Protein AF-A0A354NZA8-F1 (afdb_monomer)

Solvent-accessible surface area (backbone atoms only — not comparable to full-atom values): 8872 Å² total; per-residue (Å²): 89,80,42,76,33,87,99,40,88,89,37,42,37,60,56,65,72,78,70,37,64,62,52,42,47,54,39,36,75,76,64,50,58,58,48,76,50,70,36,56,41,45,59,58,94,85,33,70,39,69,67,52,43,51,54,40,18,46,51,50,22,53,52,33,35,49,28,48,77,40,69,20,32,25,32,45,19,63,30,57,52,51,64,46,57,46,46,38,65,56,38,42,54,52,48,44,55,42,40,44,44,31,52,49,31,22,55,77,62,68,45,61,45,67,59,32,34,39,28,37,52,72,31,45,26,14,77,63,23,92,74,60,67,53,72,68,57,27,51,52,49,32,55,52,43,41,74,74,44,57,63,87,56,46,74,45,76,53,73,55,69,90,86,69,132

Radius of gyration: 15.82 Å; Cα contacts (8 Å, |Δi|>4): 322; chains: 1; bounding box: 40×30×42 Å

Mean predicted aligned error: 2.71 Å

Sequence (165 aa):
STNPLSGSSGELITDGLDGLRDRLAEYYELGARFTKWRAVITIGDGIPSRYCIEANAHLLARFAALSQEANLVPIVEPEVLMDGDHSIDQCFEATVSTLREVYYQLGLQGVYLEGSLLKPNMIISGKHAANRAHADEVAEKTITCFSRTVPSAVPGVVFLSGGQS

Foldseek 3Di:
DWDDDPPDPPAIADDDLVCLLVVLLVVVVVPAAADEDAHEFEDDDCPPDPVRLLRRLLVLLSNQLSNVVNNHAYAREHEYALADQAALVSLLVSLLSNLQSNVVNNVVSPHQQLSYEYEYEFSWGHPNHPDTDDPVVSVVSRVVSCVNRPDPSRPYYDYDCNPPD

pLDDT: mean 96.6, std 5.48, range [62.94, 98.94]

Structure (mmCIF, N/CA/C/O backbone):
data_AF-A0A354NZA8-F1
#
_entry.id   AF-A0A354NZA8-F1
#
loop_
_atom_site.group_PDB
_atom_site.id
_atom_site.type_symbol
_atom_site.label_atom_id
_atom_site.label_alt_id
_atom_site.label_comp_id
_atom_site.label_asym_id
_atom_site.label_entity_id
_atom_site.label_seq_id
_atom_site.pdbx_PDB_ins_code
_atom_site.Cartn_x
_atom_site.Cartn_y
_atom_site.Cartn_z
_atom_site.occupancy
_atom_site.B_iso_or_equiv
_atom_site.auth_seq_id
_atom_site.auth_comp_id
_atom_site.auth_asym_id
_atom_site.auth_atom_id
_atom_site.pdbx_PDB_model_num
ATOM 1 N N . SER A 1 1 ? -1.182 14.902 2.902 1.00 84.69 1 SER A N 1
ATOM 2 C CA . SER A 1 1 ? -0.539 15.346 1.639 1.00 84.69 1 SER A CA 1
ATOM 3 C C . SER A 1 1 ? 0.552 14.356 1.281 1.00 84.69 1 SER A C 1
ATOM 5 O O . SER A 1 1 ? 0.951 13.607 2.156 1.00 84.69 1 SER A O 1
ATOM 7 N N . THR A 1 2 ? 1.016 14.306 0.032 1.00 93.62 2 THR A N 1
ATOM 8 C CA . THR A 1 2 ? 2.173 13.475 -0.345 1.00 93.62 2 THR A CA 1
ATOM 9 C C . THR A 1 2 ? 3.395 14.377 -0.490 1.00 93.62 2 THR A C 1
ATOM 11 O O . THR A 1 2 ? 3.315 15.389 -1.182 1.00 93.62 2 THR A O 1
ATOM 14 N N . ASN A 1 3 ? 4.495 14.030 0.175 1.00 97.38 3 ASN A N 1
ATOM 15 C CA . ASN A 1 3 ? 5.700 14.851 0.284 1.00 97.38 3 ASN A CA 1
ATOM 16 C C . ASN A 1 3 ? 6.955 14.016 -0.013 1.00 97.38 3 ASN A C 1
ATOM 18 O O . ASN A 1 3 ? 6.896 12.792 0.100 1.00 97.38 3 ASN A O 1
ATOM 22 N N . PRO A 1 4 ? 8.092 14.647 -0.350 1.00 97.94 4 PRO A N 1
ATOM 23 C CA . PRO A 1 4 ? 9.372 13.952 -0.468 1.00 97.94 4 PRO A CA 1
ATOM 24 C C . PRO A 1 4 ? 9.760 13.227 0.824 1.00 97.94 4 PRO A C 1
ATOM 26 O O . PRO A 1 4 ? 9.645 13.788 1.916 1.00 97.94 4 PRO A O 1
ATOM 29 N N . LEU A 1 5 ? 10.257 11.999 0.697 1.00 97.94 5 LEU A N 1
ATOM 30 C CA . LEU A 1 5 ? 10.790 11.243 1.823 1.00 97.94 5 LEU A CA 1
ATOM 31 C C . LEU A 1 5 ? 12.203 11.739 2.174 1.00 97.94 5 LEU A C 1
ATOM 33 O O . LEU A 1 5 ? 13.101 11.790 1.333 1.00 97.94 5 LEU A O 1
ATOM 37 N N . SER A 1 6 ? 12.415 12.132 3.431 1.00 96.88 6 SER A N 1
ATOM 38 C CA . SER A 1 6 ? 13.694 12.699 3.878 1.00 96.88 6 SER A CA 1
ATOM 39 C C . SER A 1 6 ? 14.854 11.720 3.678 1.00 96.88 6 SER A C 1
ATOM 41 O O . SER A 1 6 ? 14.777 10.572 4.098 1.00 96.88 6 SER A O 1
ATOM 43 N N . GLY A 1 7 ? 15.944 12.171 3.054 1.00 95.44 7 GLY A N 1
ATOM 44 C CA . GLY A 1 7 ? 17.117 11.327 2.795 1.00 95.44 7 GLY A CA 1
ATOM 45 C C . GLY A 1 7 ? 16.917 10.266 1.705 1.00 95.44 7 GLY A C 1
ATOM 46 O O . GLY A 1 7 ? 17.778 9.407 1.542 1.00 95.44 7 GLY A O 1
ATOM 47 N N . SER A 1 8 ? 15.817 10.328 0.951 1.00 96.31 8 SER A N 1
ATOM 48 C CA . SER A 1 8 ? 15.462 9.359 -0.084 1.00 96.31 8 SER A CA 1
ATOM 49 C C . SER A 1 8 ? 14.965 10.102 -1.336 1.00 96.31 8 SER A C 1
ATOM 51 O O . SER A 1 8 ? 13.834 10.573 -1.445 1.00 96.31 8 SER A O 1
ATOM 53 N N . SER A 1 9 ? 15.890 10.308 -2.278 1.00 96.31 9 SER A N 1
ATOM 54 C CA . SER A 1 9 ? 15.638 11.113 -3.477 1.00 96.31 9 SER A CA 1
ATOM 55 C C . SER A 1 9 ? 14.654 10.419 -4.418 1.00 96.31 9 SER A C 1
ATOM 57 O O . SER A 1 9 ? 14.866 9.273 -4.798 1.00 96.31 9 SER A O 1
ATOM 59 N N . GLY A 1 10 ? 13.619 11.142 -4.851 1.00 95.25 10 GLY A N 1
ATOM 60 C CA . GLY A 1 10 ? 12.620 10.640 -5.804 1.00 95.25 10 GLY A CA 1
ATOM 61 C C . GLY A 1 10 ? 11.520 9.772 -5.185 1.00 95.25 10 GLY A C 1
ATOM 62 O O . GLY A 1 10 ? 10.593 9.375 -5.894 1.00 95.25 10 GLY A O 1
ATOM 63 N N . GLU A 1 11 ? 11.578 9.515 -3.878 1.00 98.19 11 GLU A N 1
ATOM 64 C CA . GLU A 1 11 ? 10.558 8.751 -3.166 1.00 98.19 11 GLU A CA 1
ATOM 65 C C . GLU A 1 11 ? 9.689 9.655 -2.293 1.00 98.19 11 GLU A C 1
ATOM 67 O O . GLU A 1 11 ? 10.038 10.794 -1.964 1.00 98.19 11 GLU A O 1
ATOM 72 N N . LEU A 1 12 ? 8.508 9.149 -1.956 1.00 98.31 12 LEU A N 1
ATOM 73 C CA . LEU A 1 12 ? 7.433 9.937 -1.381 1.00 98.31 12 LEU A CA 1
ATOM 74 C C . LEU A 1 12 ? 6.897 9.285 -0.11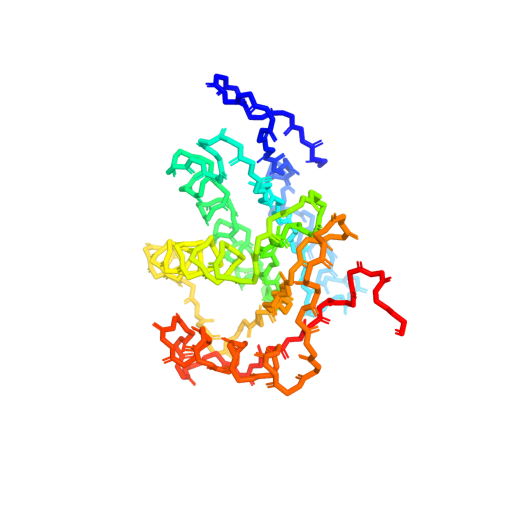0 1.00 98.31 12 LEU A C 1
ATOM 76 O O . LEU A 1 12 ? 6.969 8.073 0.078 1.00 98.31 12 LEU A O 1
ATOM 80 N N . ILE A 1 13 ? 6.306 10.107 0.748 1.00 98.31 13 ILE A N 1
ATOM 81 C CA . ILE A 1 13 ? 5.578 9.678 1.935 1.00 98.31 13 ILE A CA 1
ATOM 82 C C . ILE A 1 13 ? 4.294 10.481 2.072 1.00 98.31 13 ILE A C 1
ATOM 84 O O . ILE A 1 13 ? 4.217 11.641 1.661 1.00 98.31 13 ILE A O 1
ATOM 88 N N . THR A 1 14 ? 3.257 9.849 2.611 1.00 97.12 14 THR A N 1
ATOM 89 C CA . THR A 1 14 ? 1.962 10.505 2.796 1.00 97.12 14 THR A CA 1
ATOM 90 C C . THR A 1 14 ? 1.759 10.896 4.250 1.00 97.12 14 THR A C 1
ATOM 92 O O . THR A 1 14 ? 1.780 10.045 5.131 1.00 97.12 14 THR A O 1
ATOM 95 N N . ASP A 1 15 ? 1.510 12.183 4.474 1.00 93.62 15 ASP A N 1
ATOM 96 C CA . ASP A 1 15 ? 1.201 12.776 5.772 1.00 93.62 15 ASP A CA 1
ATOM 97 C C . ASP A 1 15 ? -0.303 12.800 6.042 1.00 93.62 15 ASP A C 1
ATOM 99 O O . ASP A 1 15 ? -1.131 12.845 5.121 1.00 93.62 15 ASP A O 1
ATOM 103 N N . GLY A 1 16 ? -0.636 12.928 7.328 1.00 95.00 16 GLY A N 1
ATOM 104 C CA . GLY A 1 16 ? -1.992 13.209 7.802 1.00 95.00 16 GLY A CA 1
ATOM 105 C C . GLY A 1 16 ? -2.427 12.383 9.012 1.00 95.00 16 GLY A C 1
ATOM 106 O O . GLY A 1 16 ? -3.619 12.356 9.298 1.00 95.00 16 GLY A O 1
ATOM 107 N N . LEU A 1 17 ? -1.515 11.668 9.686 1.00 96.44 17 LEU A N 1
ATOM 108 C CA . LEU A 1 17 ? -1.861 10.897 10.887 1.00 96.44 17 LEU A CA 1
ATOM 109 C C . LEU A 1 17 ? -2.188 11.806 12.079 1.00 96.44 17 LEU A C 1
ATOM 111 O O . LEU A 1 17 ? -3.005 11.437 12.922 1.00 96.44 17 LEU A O 1
ATOM 115 N N . ASP A 1 18 ? -1.613 13.006 12.125 1.00 97.38 18 ASP A N 1
ATOM 116 C CA . ASP A 1 18 ? -1.900 13.980 13.174 1.00 97.38 18 ASP A CA 1
ATOM 117 C C . ASP A 1 18 ? -3.377 14.391 13.136 1.00 97.38 18 ASP A C 1
ATOM 119 O O . ASP A 1 18 ? -3.933 14.724 12.082 1.00 97.38 18 ASP A O 1
ATOM 123 N N . GLY A 1 19 ? -4.038 14.293 14.292 1.00 97.56 19 GLY A N 1
ATOM 124 C CA . GLY A 1 19 ? -5.478 14.523 14.442 1.00 97.56 19 GLY A CA 1
ATOM 125 C C . GLY A 1 19 ? -6.370 13.521 13.698 1.00 97.56 19 GLY A C 1
ATOM 126 O O . GLY A 1 19 ? -7.581 13.716 13.648 1.00 97.56 19 GLY A O 1
ATOM 127 N N . LEU A 1 20 ? -5.818 12.458 13.094 1.00 98.25 20 LEU A N 1
ATOM 128 C CA . LEU A 1 20 ? -6.608 11.507 12.308 1.00 98.25 20 LEU A CA 1
ATOM 129 C C . LEU A 1 20 ? -7.673 10.814 13.158 1.00 98.25 20 LEU A C 1
ATOM 131 O O . LEU A 1 20 ? -8.794 10.665 12.691 1.00 98.25 20 LEU A O 1
ATOM 135 N N . ARG A 1 21 ? -7.343 10.429 14.394 1.00 98.38 21 ARG A N 1
ATOM 136 C CA . ARG A 1 21 ? -8.276 9.759 15.309 1.00 98.38 21 ARG A CA 1
ATOM 137 C C . ARG A 1 21 ? -9.572 10.554 15.498 1.00 98.38 21 ARG A C 1
ATOM 139 O O . ARG A 1 21 ? -10.649 10.002 15.301 1.00 98.38 21 ARG A O 1
ATOM 146 N N . ASP A 1 22 ? -9.454 11.844 15.804 1.00 98.25 22 ASP A N 1
ATOM 147 C CA . ASP A 1 22 ? -10.610 12.711 16.051 1.00 98.25 22 ASP A CA 1
ATOM 148 C C . ASP A 1 22 ? -11.433 12.913 14.773 1.00 98.25 22 ASP A C 1
ATOM 150 O O . ASP A 1 22 ? -12.656 12.788 14.794 1.00 98.25 22 ASP A O 1
ATOM 154 N N . ARG A 1 23 ? -10.760 13.117 13.630 1.00 98.50 23 ARG A N 1
ATOM 155 C CA . ARG A 1 23 ? -11.438 13.220 12.327 1.00 98.50 23 ARG A CA 1
ATOM 156 C C . ARG A 1 23 ? -12.198 11.946 11.966 1.00 98.50 23 ARG A C 1
ATOM 158 O O . ARG A 1 23 ? -13.283 12.025 11.410 1.00 98.50 23 ARG A O 1
ATOM 165 N N . LEU A 1 24 ? -11.635 10.770 12.246 1.00 98.62 24 LEU A N 1
ATOM 166 C CA . LEU A 1 24 ? -12.291 9.493 11.957 1.00 98.62 24 LEU A CA 1
ATOM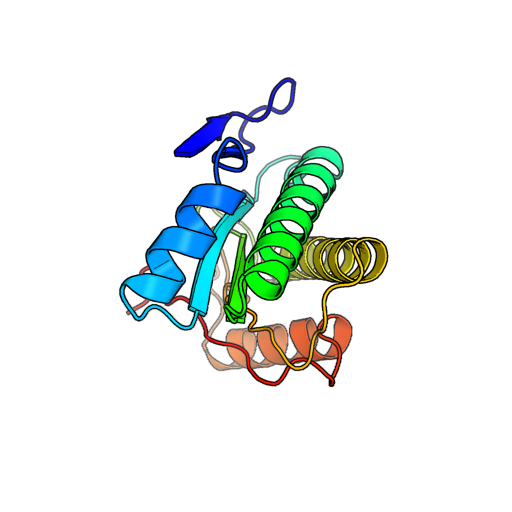 167 C C . LEU A 1 24 ? -13.565 9.313 12.789 1.00 98.62 24 LEU A C 1
ATOM 169 O O . LEU A 1 24 ? -14.580 8.893 12.237 1.00 98.62 24 LEU A O 1
ATOM 173 N N . ALA A 1 25 ? -13.532 9.676 14.074 1.00 98.31 25 ALA A N 1
ATOM 174 C CA . ALA A 1 25 ? -14.723 9.669 14.921 1.00 98.31 25 ALA A CA 1
ATOM 175 C C . ALA A 1 25 ? -15.806 10.613 14.369 1.00 98.31 25 ALA A C 1
ATOM 177 O O . ALA A 1 25 ? -16.952 10.204 14.203 1.00 98.31 25 ALA A O 1
ATOM 178 N N . GLU A 1 26 ? -15.432 11.839 13.988 1.00 98.38 26 GLU A N 1
ATOM 179 C CA . GLU A 1 26 ? -16.348 12.791 13.347 1.00 98.38 26 GLU A CA 1
ATOM 180 C C . GLU A 1 26 ? -16.937 12.233 12.039 1.00 98.38 26 GLU A C 1
ATOM 182 O O . GLU A 1 26 ? -18.149 12.273 11.829 1.00 98.38 26 GLU A O 1
ATOM 187 N N . TYR A 1 27 ? -16.109 11.653 11.165 1.00 98.44 27 TYR A N 1
ATOM 188 C CA . TYR A 1 27 ? -16.576 11.088 9.897 1.00 98.44 27 TYR A CA 1
ATOM 189 C C . TYR A 1 27 ? -17.547 9.924 10.087 1.00 98.44 27 TYR A C 1
ATOM 191 O O . TYR A 1 27 ? -18.479 9.778 9.291 1.00 98.44 27 TYR A O 1
ATOM 199 N N . TYR A 1 28 ? -17.363 9.109 11.127 1.00 98.56 28 TYR A N 1
ATOM 200 C CA . TYR A 1 28 ? -18.303 8.042 11.451 1.00 98.56 28 TYR A CA 1
ATOM 201 C C . TYR A 1 28 ? -19.689 8.598 11.822 1.00 98.56 28 TYR A C 1
ATOM 203 O O . TYR A 1 28 ? -20.697 8.112 11.291 1.00 98.56 28 TYR A O 1
ATOM 211 N N . GLU A 1 29 ? -19.738 9.646 12.654 1.00 98.31 29 GLU A N 1
ATOM 212 C CA . GLU A 1 29 ? -20.977 10.351 13.030 1.00 98.31 29 GLU A CA 1
ATOM 213 C C . GLU A 1 29 ? -21.654 11.018 11.824 1.00 98.31 29 GLU A C 1
ATOM 215 O O . GLU A 1 29 ? -22.879 11.012 11.706 1.00 98.31 29 GLU A O 1
ATOM 220 N N . LEU A 1 30 ? -20.865 11.508 10.863 1.00 98.44 30 LEU A N 1
ATOM 221 C CA . LEU A 1 30 ? -21.364 12.035 9.587 1.00 98.44 30 LEU A CA 1
ATOM 222 C C . LEU A 1 30 ? -21.852 10.945 8.612 1.00 98.44 30 LEU A C 1
ATOM 224 O O . LEU A 1 30 ? -22.392 11.266 7.552 1.00 98.44 30 LEU A O 1
ATOM 228 N N . GLY A 1 31 ? -21.689 9.662 8.951 1.00 98.50 31 GLY A N 1
ATOM 229 C CA . GLY A 1 31 ? -22.222 8.530 8.190 1.00 98.50 31 GLY A CA 1
ATOM 230 C C . GLY A 1 31 ? -21.207 7.775 7.328 1.00 98.50 31 GLY A C 1
ATOM 231 O O . GLY A 1 31 ? -21.593 6.826 6.644 1.00 98.50 31 GLY A O 1
ATOM 232 N N . ALA A 1 32 ? -19.918 8.131 7.360 1.00 98.50 32 ALA A N 1
ATOM 233 C CA . ALA A 1 32 ? -18.888 7.353 6.673 1.00 98.50 32 ALA A CA 1
ATOM 234 C C . ALA A 1 32 ? -18.777 5.943 7.278 1.00 98.50 32 ALA A C 1
ATOM 236 O O . ALA A 1 32 ? -18.954 5.751 8.479 1.00 98.50 32 ALA A O 1
ATOM 237 N N . ARG A 1 33 ? -18.483 4.938 6.446 1.00 98.44 33 ARG A N 1
ATOM 238 C CA . ARG A 1 33 ? -18.297 3.534 6.882 1.00 98.44 33 ARG A CA 1
ATOM 239 C C . ARG A 1 33 ? -16.997 2.903 6.397 1.00 98.44 33 ARG A C 1
ATOM 241 O O . ARG A 1 33 ? -16.649 1.800 6.805 1.00 98.44 33 ARG A O 1
ATOM 248 N N . PHE A 1 34 ? -16.263 3.617 5.556 1.00 98.69 34 PHE A N 1
ATOM 249 C CA . PHE A 1 34 ? -14.938 3.232 5.113 1.00 98.69 34 PHE A CA 1
ATOM 250 C C . PHE A 1 34 ? -14.071 4.475 4.945 1.00 98.69 34 PHE A C 1
ATOM 252 O O . PHE A 1 34 ? -14.569 5.594 4.802 1.00 98.69 34 PHE A O 1
ATOM 259 N N . THR A 1 35 ? -12.768 4.264 4.955 1.00 98.69 35 THR A N 1
ATOM 260 C CA . THR A 1 35 ? -11.738 5.286 4.783 1.00 98.69 35 THR A CA 1
ATOM 261 C C . THR A 1 35 ? -10.764 4.824 3.713 1.00 98.69 35 THR A C 1
ATOM 263 O O . THR A 1 35 ? -10.754 3.661 3.318 1.00 98.69 35 THR A O 1
ATOM 266 N N . LYS A 1 36 ? -9.927 5.729 3.211 1.00 98.44 36 LYS A N 1
ATOM 267 C CA . LYS A 1 36 ? -8.907 5.386 2.219 1.00 98.44 36 LYS A CA 1
ATOM 268 C C . LYS A 1 36 ? -7.635 6.163 2.489 1.00 98.44 36 LYS A C 1
ATOM 270 O O . LYS A 1 36 ? -7.696 7.377 2.683 1.00 98.44 36 LYS A O 1
ATOM 275 N N . TRP A 1 37 ? -6.498 5.483 2.409 1.00 98.44 37 TRP A N 1
ATOM 276 C CA . TRP A 1 37 ? -5.189 6.116 2.488 1.00 98.44 37 TRP A CA 1
ATOM 277 C C . TRP A 1 37 ? -4.276 5.621 1.383 1.00 98.44 37 TRP A C 1
ATOM 279 O O . TRP A 1 37 ? -4.041 4.421 1.266 1.00 98.44 37 TRP A O 1
ATOM 289 N N . ARG A 1 38 ? -3.745 6.570 0.610 1.00 98.31 38 ARG A N 1
ATOM 290 C CA . ARG A 1 38 ? -2.850 6.326 -0.519 1.00 98.31 38 ARG A CA 1
ATOM 291 C C . ARG A 1 38 ? -1.405 6.528 -0.092 1.00 98.31 38 ARG A C 1
ATOM 293 O O . ARG A 1 38 ? -1.065 7.616 0.353 1.00 98.31 38 ARG A O 1
ATOM 300 N N . ALA A 1 39 ? -0.571 5.519 -0.279 1.00 98.25 39 ALA A N 1
ATOM 301 C CA . ALA A 1 39 ? 0.878 5.639 -0.344 1.00 98.25 39 ALA A CA 1
ATOM 302 C C . ALA A 1 39 ? 1.325 5.587 -1.809 1.00 98.25 39 ALA A C 1
ATOM 304 O O . ALA A 1 39 ? 0.641 4.995 -2.643 1.00 98.25 39 ALA A O 1
ATOM 305 N N . VAL A 1 40 ? 2.456 6.218 -2.118 1.00 97.69 40 VAL A N 1
ATOM 306 C CA . VAL A 1 40 ? 2.974 6.328 -3.486 1.00 97.69 40 VAL A CA 1
ATOM 307 C C . VAL A 1 40 ? 4.380 5.759 -3.529 1.00 97.69 40 VAL A C 1
ATOM 309 O O . VAL A 1 40 ? 5.249 6.229 -2.800 1.00 97.69 40 VAL A O 1
ATOM 312 N N . ILE A 1 41 ? 4.588 4.768 -4.388 1.00 98.31 41 ILE A N 1
ATOM 313 C CA . ILE A 1 41 ? 5.848 4.051 -4.554 1.00 98.31 41 ILE A CA 1
ATOM 314 C C . ILE A 1 41 ? 6.330 4.260 -5.993 1.00 98.31 41 ILE A C 1
ATOM 316 O O . ILE A 1 41 ? 5.638 3.907 -6.947 1.00 98.31 41 ILE A O 1
ATOM 320 N N . THR A 1 42 ? 7.511 4.851 -6.156 1.00 97.69 42 THR A N 1
ATOM 321 C CA . THR A 1 42 ? 8.104 5.156 -7.468 1.00 97.69 42 THR A CA 1
ATOM 322 C C . THR A 1 42 ? 9.100 4.067 -7.863 1.00 97.69 42 THR A C 1
ATOM 324 O O . THR A 1 42 ? 9.892 3.633 -7.027 1.00 97.69 42 THR A O 1
ATOM 327 N N . ILE A 1 43 ? 9.096 3.658 -9.135 1.00 98.00 43 ILE A N 1
ATOM 328 C CA . ILE A 1 43 ? 10.127 2.787 -9.717 1.00 98.00 43 ILE A CA 1
ATOM 329 C C . ILE A 1 43 ? 11.129 3.649 -10.486 1.00 98.00 43 ILE A C 1
ATOM 331 O O . ILE A 1 43 ? 10.742 4.519 -11.264 1.00 98.00 43 ILE A O 1
ATOM 335 N N . GLY A 1 44 ? 12.417 3.387 -10.292 1.00 95.56 44 GLY A N 1
ATOM 336 C CA . GLY A 1 44 ? 13.505 4.095 -10.955 1.00 95.56 44 GLY A CA 1
ATOM 337 C C . GLY A 1 44 ? 14.856 3.464 -10.638 1.00 95.56 44 GLY A C 1
ATOM 338 O O . GLY A 1 44 ? 14.929 2.358 -10.103 1.00 95.56 44 GLY A O 1
ATOM 339 N N . ASP A 1 45 ? 15.940 4.168 -10.958 1.00 93.94 45 ASP A N 1
ATOM 340 C CA . ASP A 1 45 ? 17.285 3.683 -10.647 1.00 93.94 45 ASP A CA 1
ATOM 341 C C . ASP A 1 45 ? 17.509 3.649 -9.125 1.00 93.94 45 ASP A C 1
ATOM 343 O O . ASP A 1 45 ? 17.502 4.681 -8.454 1.00 93.94 45 ASP A O 1
ATOM 347 N N . GLY A 1 46 ? 17.639 2.443 -8.569 1.00 94.81 46 GLY A N 1
ATOM 348 C CA . GLY A 1 46 ? 17.810 2.218 -7.131 1.00 94.81 46 GLY A CA 1
ATOM 349 C C . GLY A 1 46 ? 16.565 2.434 -6.255 1.00 94.81 46 GLY A C 1
ATOM 350 O O . GLY A 1 46 ? 16.693 2.350 -5.033 1.00 94.81 46 GLY A O 1
ATOM 351 N N . ILE A 1 47 ? 15.382 2.680 -6.837 1.00 96.94 47 ILE A N 1
ATOM 352 C CA . ILE A 1 47 ? 14.113 2.879 -6.109 1.00 96.94 47 ILE A CA 1
ATOM 353 C C . ILE A 1 47 ? 12.995 1.962 -6.665 1.00 96.94 47 ILE A C 1
ATOM 355 O O . ILE A 1 47 ? 12.975 1.691 -7.868 1.00 96.94 47 ILE A O 1
ATOM 359 N N . PRO A 1 48 ? 12.059 1.463 -5.834 1.00 98.31 48 PRO A N 1
ATOM 360 C CA . PRO A 1 48 ? 11.835 1.856 -4.447 1.00 98.31 48 PRO A CA 1
ATOM 361 C C . PRO A 1 48 ? 12.871 1.281 -3.481 1.00 98.31 48 PRO A C 1
ATOM 363 O O . PRO A 1 48 ? 13.223 0.102 -3.536 1.00 98.31 48 PRO A O 1
ATOM 366 N N . SER A 1 49 ? 13.357 2.122 -2.573 1.00 98.38 49 SER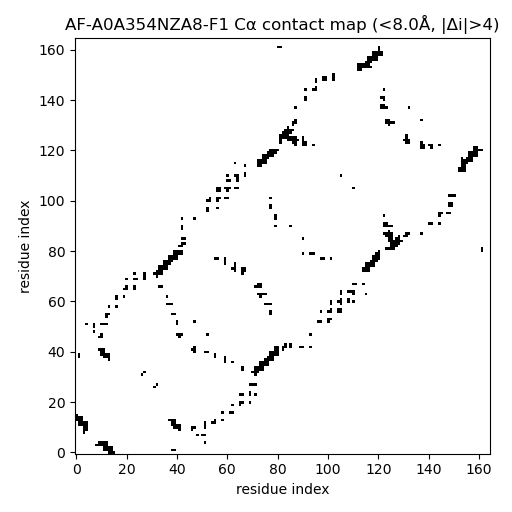 A N 1
ATOM 367 C CA . SER A 1 49 ? 14.251 1.686 -1.513 1.00 98.38 49 SER A CA 1
ATOM 368 C C . SER A 1 49 ? 13.477 0.937 -0.433 1.00 98.38 49 SER A C 1
ATOM 370 O O . SER A 1 49 ? 12.281 1.146 -0.203 1.00 98.38 49 SER A O 1
ATOM 372 N N . ARG A 1 50 ? 14.196 0.097 0.314 1.00 98.38 50 ARG A N 1
ATOM 373 C CA . ARG A 1 50 ? 13.643 -0.571 1.495 1.00 98.38 50 ARG A CA 1
ATOM 374 C C . ARG A 1 50 ? 13.091 0.431 2.516 1.00 98.38 50 ARG A C 1
ATOM 376 O O . ARG A 1 50 ? 12.030 0.193 3.078 1.00 98.38 50 ARG A O 1
ATOM 383 N N . TYR A 1 51 ? 13.779 1.557 2.710 1.00 9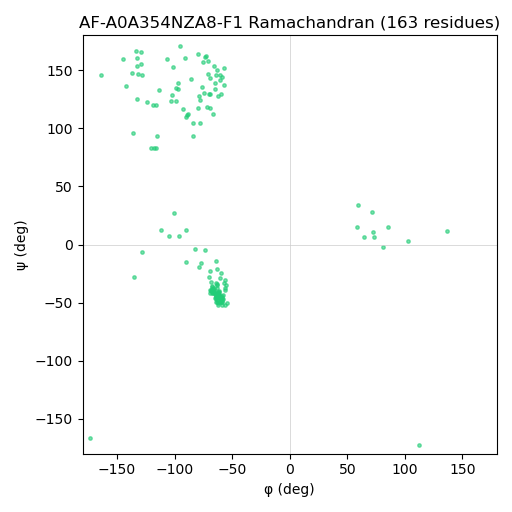8.56 51 TYR A N 1
ATOM 384 C CA . TYR A 1 51 ? 13.346 2.606 3.630 1.00 98.56 51 TYR A CA 1
ATOM 385 C C . TYR A 1 51 ? 11.986 3.199 3.232 1.00 98.56 51 TYR A C 1
ATOM 387 O O . TYR A 1 51 ? 11.102 3.321 4.077 1.00 98.56 51 TYR A O 1
ATOM 395 N N . CYS A 1 52 ? 11.785 3.508 1.949 1.00 98.62 52 CYS A N 1
ATOM 396 C CA . CYS A 1 52 ? 10.508 4.011 1.444 1.00 98.62 52 CYS A CA 1
ATOM 397 C C . CYS A 1 52 ? 9.364 3.015 1.629 1.00 98.62 52 CYS A C 1
ATOM 399 O O . CYS A 1 52 ? 8.276 3.401 2.074 1.00 98.62 52 CYS A O 1
ATOM 401 N N . ILE A 1 53 ? 9.620 1.738 1.331 1.00 98.81 53 ILE A N 1
ATOM 402 C CA . ILE A 1 53 ? 8.637 0.667 1.495 1.00 98.81 53 ILE A CA 1
ATOM 403 C C . ILE A 1 53 ? 8.236 0.531 2.971 1.00 98.81 53 ILE A C 1
ATOM 405 O O . ILE A 1 53 ? 7.047 0.602 3.278 1.00 98.81 53 ILE A O 1
ATOM 409 N N . GLU A 1 54 ? 9.205 0.404 3.882 1.00 98.81 54 GLU A N 1
ATOM 410 C CA . GLU A 1 54 ? 8.951 0.258 5.324 1.00 98.81 54 GLU A CA 1
ATOM 411 C C . GLU A 1 54 ? 8.223 1.483 5.900 1.00 98.81 54 GLU A C 1
ATOM 413 O O . GLU A 1 54 ? 7.241 1.338 6.631 1.00 98.81 54 GLU A O 1
ATOM 418 N N . ALA A 1 55 ? 8.643 2.697 5.528 1.00 98.62 55 ALA A N 1
ATOM 419 C CA . ALA A 1 55 ? 8.028 3.928 6.016 1.00 98.62 55 ALA A CA 1
ATOM 420 C C . ALA A 1 55 ? 6.558 4.053 5.579 1.00 98.62 55 ALA A C 1
ATOM 422 O O . ALA A 1 55 ? 5.682 4.311 6.408 1.00 98.62 55 ALA A O 1
ATOM 423 N N . ASN A 1 56 ? 6.260 3.829 4.295 1.00 98.81 56 ASN A N 1
ATOM 424 C CA . ASN A 1 56 ? 4.889 3.900 3.790 1.00 98.81 56 ASN A CA 1
ATOM 425 C C . ASN A 1 56 ? 4.009 2.769 4.341 1.00 98.81 56 ASN A C 1
ATOM 427 O O . ASN A 1 56 ? 2.866 3.023 4.729 1.00 98.81 56 ASN A O 1
ATOM 431 N N . ALA A 1 57 ? 4.530 1.541 4.423 1.00 98.88 57 ALA A N 1
ATOM 432 C CA . ALA A 1 57 ? 3.812 0.400 4.985 1.00 98.88 57 ALA A CA 1
ATOM 433 C C . ALA A 1 57 ? 3.444 0.621 6.459 1.00 98.88 57 ALA A C 1
ATOM 435 O O . ALA A 1 57 ? 2.303 0.376 6.857 1.00 98.88 57 ALA A O 1
ATOM 436 N N . HIS A 1 58 ? 4.372 1.161 7.256 1.00 98.81 58 HIS A N 1
ATOM 437 C CA . HIS A 1 58 ? 4.110 1.509 8.648 1.00 98.81 58 HIS A CA 1
ATOM 438 C C . HIS A 1 58 ? 2.962 2.524 8.776 1.00 98.81 58 HIS A C 1
ATOM 440 O O . HIS A 1 58 ? 2.061 2.328 9.597 1.00 98.81 58 HIS A O 1
ATOM 446 N N . LEU A 1 59 ? 2.950 3.58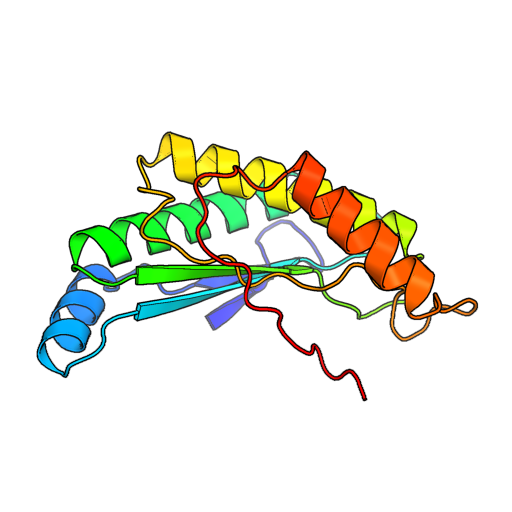8 7.960 1.00 98.69 59 LEU A N 1
ATOM 447 C CA . LEU A 1 59 ? 1.885 4.601 7.998 1.00 98.69 59 LEU A CA 1
ATOM 448 C C . LEU A 1 59 ? 0.531 4.060 7.530 1.00 98.69 59 LEU A C 1
ATOM 450 O O . LEU A 1 59 ? -0.486 4.370 8.152 1.00 98.69 59 LEU A O 1
ATOM 454 N N . LEU A 1 60 ? 0.510 3.229 6.484 1.00 98.88 60 LEU A N 1
ATOM 455 C CA . LEU A 1 60 ? -0.700 2.546 6.022 1.00 98.88 60 LEU A CA 1
ATOM 456 C C . LEU A 1 60 ? -1.314 1.685 7.130 1.00 98.88 60 LEU A C 1
ATOM 458 O O . LEU A 1 60 ? -2.524 1.736 7.352 1.00 98.88 60 LEU A O 1
ATOM 462 N N . ALA A 1 61 ? -0.483 0.945 7.862 1.00 98.88 61 ALA A N 1
ATOM 463 C CA . ALA A 1 61 ? -0.944 0.138 8.981 1.00 98.88 61 ALA A CA 1
ATOM 464 C C . ALA A 1 61 ? -1.447 0.989 10.159 1.00 98.88 61 ALA A C 1
ATOM 466 O O . ALA A 1 61 ? -2.504 0.682 10.714 1.00 98.88 61 ALA A O 1
ATOM 467 N N . ARG A 1 62 ? -0.793 2.123 10.465 1.00 98.75 62 ARG A N 1
ATOM 468 C CA . ARG A 1 62 ? -1.269 3.058 11.505 1.00 98.75 62 ARG A CA 1
ATOM 469 C C . ARG A 1 62 ? -2.628 3.643 11.146 1.00 98.75 62 ARG A C 1
ATOM 471 O O . ARG A 1 62 ? -3.517 3.705 11.993 1.00 98.75 62 ARG A O 1
ATOM 478 N N . PHE A 1 63 ? -2.793 4.056 9.893 1.00 98.81 63 PHE A N 1
ATOM 479 C CA . PHE A 1 63 ? -4.067 4.525 9.360 1.00 98.81 63 PHE A CA 1
ATOM 480 C C . PHE A 1 63 ? -5.158 3.447 9.458 1.00 98.81 63 PHE A C 1
ATOM 482 O O . PHE A 1 63 ? -6.282 3.747 9.868 1.00 98.81 63 PHE A O 1
ATOM 489 N N . ALA A 1 64 ? -4.836 2.203 9.094 1.00 98.88 64 ALA A N 1
ATOM 490 C CA . ALA A 1 64 ? -5.793 1.106 9.099 1.00 98.88 64 ALA A CA 1
ATOM 491 C C . ALA A 1 64 ? -6.268 0.775 10.519 1.00 98.88 64 ALA A C 1
ATOM 493 O O . ALA A 1 64 ? -7.474 0.702 10.753 1.00 98.88 64 ALA A O 1
ATOM 494 N N . ALA A 1 65 ? -5.341 0.681 11.476 1.00 98.81 65 ALA A N 1
ATOM 495 C CA . ALA A 1 65 ? -5.663 0.459 12.883 1.00 98.81 65 ALA A CA 1
ATOM 496 C C . ALA A 1 65 ? -6.543 1.585 13.457 1.00 98.81 65 ALA A C 1
ATOM 498 O O . ALA A 1 65 ? -7.560 1.309 14.089 1.00 98.81 65 ALA A O 1
ATOM 499 N N . LEU A 1 66 ? -6.209 2.853 13.178 1.00 98.75 66 LEU A N 1
ATOM 500 C CA . LEU A 1 66 ? -7.021 4.001 13.606 1.00 98.75 66 LEU A CA 1
ATOM 501 C C . LEU A 1 66 ? -8.422 3.996 12.976 1.00 98.75 66 LEU A C 1
ATOM 503 O O . LEU A 1 66 ? -9.393 4.352 13.636 1.00 98.75 66 LEU A O 1
ATOM 507 N N . SER A 1 67 ? -8.539 3.587 11.711 1.00 98.81 67 SER A N 1
ATOM 508 C CA . SER A 1 67 ? -9.838 3.471 11.036 1.00 98.81 67 SER A CA 1
ATOM 509 C C . SER A 1 67 ? -10.713 2.411 11.700 1.00 98.81 67 SER A C 1
ATOM 511 O O . SER A 1 67 ? -11.877 2.678 11.989 1.00 98.81 67 SER A O 1
ATOM 513 N N . GLN A 1 68 ? -10.143 1.245 12.015 1.00 98.75 68 GLN A N 1
ATOM 514 C CA . GLN A 1 68 ? -10.870 0.169 12.689 1.00 98.75 68 GLN A CA 1
ATOM 515 C C . GLN A 1 68 ? -11.268 0.538 14.120 1.00 98.75 68 GLN A C 1
ATOM 517 O O . GLN A 1 68 ? -12.391 0.245 14.521 1.00 98.75 68 GLN A O 1
ATOM 522 N N . GLU A 1 69 ? -10.408 1.246 14.859 1.00 98.44 69 GLU A N 1
ATOM 523 C CA . GLU A 1 69 ? -10.746 1.815 16.174 1.00 98.44 69 GLU A CA 1
ATOM 524 C C . GLU A 1 69 ? -11.993 2.718 16.103 1.00 98.44 69 GLU A C 1
ATOM 526 O O . GLU A 1 69 ? -12.814 2.717 17.018 1.00 98.44 69 GLU A O 1
ATOM 531 N N . ALA A 1 70 ? -12.172 3.438 14.993 1.00 98.50 70 ALA A N 1
ATOM 532 C CA . ALA A 1 70 ? -13.323 4.298 14.731 1.00 98.50 70 ALA A CA 1
ATOM 533 C C . ALA A 1 70 ? -14.502 3.590 14.025 1.00 98.50 70 ALA A C 1
ATOM 535 O O . ALA A 1 70 ? -15.410 4.263 13.544 1.00 98.50 70 ALA A O 1
ATOM 536 N N . ASN A 1 71 ? -14.513 2.252 13.942 1.00 98.44 71 ASN A N 1
ATOM 537 C CA . ASN A 1 71 ? -15.529 1.454 13.234 1.00 98.44 71 ASN A CA 1
ATOM 538 C C . ASN A 1 71 ? -15.661 1.772 11.728 1.00 98.44 71 ASN A C 1
ATOM 540 O O . ASN A 1 71 ? -16.746 1.691 11.148 1.00 98.44 71 ASN A O 1
ATOM 544 N N . LEU A 1 72 ? -14.550 2.121 11.076 1.00 98.81 72 LEU A N 1
ATOM 545 C CA . LEU A 1 72 ? -14.468 2.387 9.640 1.00 98.81 72 LEU A CA 1
ATOM 546 C C . LEU A 1 72 ? -13.601 1.324 8.959 1.00 98.81 72 LEU A C 1
ATOM 548 O O . LEU A 1 72 ? -12.495 1.038 9.409 1.00 98.81 72 LEU A O 1
ATOM 552 N N . VAL A 1 73 ? -14.072 0.774 7.837 1.00 98.88 73 VAL A N 1
ATOM 553 C CA . VAL A 1 73 ? -13.289 -0.160 7.008 1.00 98.88 73 VAL A CA 1
ATOM 554 C C . VAL A 1 73 ? -12.140 0.594 6.319 1.00 98.88 73 VAL A C 1
ATOM 556 O O . VAL A 1 73 ? -12.416 1.475 5.501 1.00 98.88 73 VAL A O 1
ATOM 559 N N . PRO A 1 74 ? -10.856 0.283 6.575 1.00 98.88 74 PRO A N 1
ATOM 560 C CA . PRO A 1 74 ? -9.757 0.909 5.856 1.00 98.88 74 PRO A CA 1
ATOM 561 C C . PRO A 1 74 ? -9.553 0.289 4.473 1.00 98.88 74 PRO A C 1
ATOM 563 O O . PRO A 1 74 ? -9.351 -0.918 4.330 1.00 98.88 74 PRO A O 1
ATOM 566 N N . ILE A 1 75 ? -9.520 1.146 3.455 1.00 98.88 75 ILE A N 1
ATOM 567 C CA . ILE A 1 75 ? -8.966 0.835 2.139 1.00 98.88 75 ILE A CA 1
ATOM 568 C C . ILE A 1 75 ? -7.481 1.209 2.151 1.00 98.88 75 ILE A C 1
ATOM 570 O O . ILE A 1 75 ? -7.119 2.391 2.179 1.00 98.88 75 ILE A O 1
ATOM 574 N N . VAL A 1 76 ? -6.630 0.188 2.132 1.00 98.81 76 VAL A N 1
ATOM 575 C CA . VAL A 1 76 ? -5.168 0.293 2.137 1.00 98.81 76 VAL A CA 1
ATOM 576 C C . VAL A 1 76 ? -4.688 0.396 0.688 1.00 98.81 76 VAL A C 1
ATOM 578 O O . VAL A 1 76 ? -4.843 -0.554 -0.078 1.00 98.81 76 VAL A O 1
ATOM 581 N N . GLU A 1 77 ? -4.137 1.546 0.287 1.00 98.69 77 GLU A N 1
ATOM 582 C CA . GLU A 1 77 ? -3.748 1.828 -1.106 1.00 98.69 77 GLU A CA 1
ATOM 583 C C . GLU A 1 77 ? -2.231 2.071 -1.236 1.00 98.69 77 GLU A C 1
ATOM 585 O O . GLU A 1 77 ? -1.795 3.221 -1.230 1.00 98.69 77 GLU A O 1
ATOM 590 N N . PRO A 1 78 ? -1.398 1.017 -1.330 1.00 98.12 78 PRO A N 1
ATOM 591 C CA . PRO A 1 78 ? 0.005 1.141 -1.713 1.00 98.12 78 PRO A CA 1
ATOM 592 C C . PRO A 1 78 ? 0.122 1.174 -3.244 1.00 98.12 78 PRO A C 1
ATOM 594 O O . PRO A 1 78 ? 0.163 0.130 -3.891 1.00 98.12 78 PRO A O 1
ATOM 597 N N . GLU A 1 79 ? 0.138 2.364 -3.840 1.00 97.81 79 GLU A N 1
ATOM 598 C CA . GLU A 1 79 ? 0.193 2.509 -5.297 1.00 97.81 79 GLU A CA 1
ATOM 599 C C . GLU A 1 79 ? 1.637 2.556 -5.797 1.00 97.81 79 GLU A C 1
ATOM 601 O O . GLU A 1 79 ? 2.344 3.543 -5.582 1.00 97.81 79 GLU A O 1
ATOM 606 N N . VAL A 1 80 ? 2.050 1.511 -6.513 1.00 97.81 80 VAL A N 1
ATOM 607 C CA . VAL A 1 80 ? 3.259 1.537 -7.338 1.00 97.81 80 VAL A CA 1
ATOM 608 C C . VAL A 1 80 ? 2.936 2.245 -8.652 1.00 97.81 80 VAL A C 1
ATOM 610 O O . VAL A 1 80 ? 2.060 1.811 -9.404 1.00 97.81 80 VAL A O 1
ATOM 613 N N . LEU A 1 81 ? 3.605 3.371 -8.900 1.00 95.31 81 LEU A N 1
ATOM 614 C CA . LEU A 1 81 ? 3.331 4.235 -10.044 1.00 95.31 81 LEU A CA 1
ATOM 615 C C . LEU A 1 81 ? 3.745 3.582 -11.362 1.00 95.31 81 LEU A C 1
ATOM 617 O O . LEU A 1 81 ? 4.795 2.953 -11.467 1.00 95.31 81 LEU A O 1
ATOM 621 N N . MET A 1 82 ? 2.945 3.829 -12.398 1.00 93.56 82 MET A N 1
ATOM 622 C CA . MET A 1 82 ? 3.248 3.410 -13.768 1.00 93.56 82 MET A CA 1
ATOM 623 C C . MET A 1 82 ? 4.203 4.360 -14.503 1.00 93.56 82 MET A C 1
ATOM 625 O O . MET A 1 82 ? 4.539 4.121 -15.661 1.00 93.56 82 MET A O 1
ATOM 629 N N . ASP A 1 83 ? 4.591 5.474 -13.886 1.00 94.12 83 ASP A N 1
ATOM 630 C CA . ASP A 1 83 ? 5.519 6.431 -14.481 1.00 94.12 83 ASP A CA 1
ATOM 631 C C . ASP A 1 83 ? 6.911 5.805 -14.667 1.00 94.12 83 ASP A C 1
ATOM 633 O O . ASP A 1 83 ? 7.413 5.078 -13.810 1.00 94.12 83 ASP A O 1
ATOM 637 N N . GLY A 1 84 ? 7.532 6.091 -15.813 1.00 93.31 84 GLY A N 1
ATOM 638 C CA . GLY A 1 84 ? 8.850 5.574 -16.187 1.00 93.31 84 GLY A CA 1
ATOM 639 C C . GLY A 1 84 ? 8.827 4.589 -17.356 1.00 93.31 84 GLY A C 1
ATOM 640 O O . GLY A 1 84 ? 7.815 4.403 -18.036 1.00 93.31 84 GLY A O 1
ATOM 641 N N . ASP A 1 85 ? 9.984 3.991 -17.610 1.00 96.12 85 ASP A N 1
ATOM 642 C CA . ASP A 1 85 ? 10.295 3.082 -18.719 1.00 96.12 85 ASP A CA 1
ATOM 643 C C . ASP A 1 85 ? 10.544 1.634 -18.259 1.00 96.12 85 ASP A C 1
ATOM 645 O O . ASP A 1 85 ? 10.997 0.793 -19.037 1.00 96.12 85 ASP A O 1
ATOM 649 N N . HIS A 1 86 ? 10.205 1.335 -17.003 1.00 96.88 86 HIS A N 1
ATOM 650 C CA . HIS A 1 86 ? 10.419 0.041 -16.372 1.00 96.88 86 HIS A CA 1
ATOM 651 C C . HIS A 1 86 ? 9.629 -1.096 -17.042 1.00 96.88 86 HIS A C 1
ATOM 653 O O . HIS A 1 86 ? 8.527 -0.916 -17.571 1.00 96.88 86 HIS A O 1
ATOM 659 N N . SER A 1 87 ? 10.182 -2.306 -16.985 1.00 97.19 87 SER A N 1
ATOM 660 C CA . SER A 1 87 ? 9.509 -3.517 -17.442 1.00 97.19 87 SER A CA 1
ATOM 661 C C . SER A 1 87 ? 8.386 -3.932 -16.490 1.00 97.19 87 SER A C 1
ATOM 663 O O . SER A 1 87 ? 8.345 -3.552 -15.317 1.00 97.19 87 SER A O 1
ATOM 665 N N . ILE A 1 88 ? 7.484 -4.781 -16.980 1.00 97.94 88 ILE A N 1
ATOM 666 C CA . ILE A 1 88 ? 6.447 -5.385 -16.143 1.00 97.94 88 ILE A CA 1
ATOM 667 C C . ILE A 1 88 ? 7.035 -6.237 -15.002 1.00 97.94 88 ILE A C 1
ATOM 669 O O . ILE A 1 88 ? 6.445 -6.311 -13.928 1.00 97.94 88 ILE A O 1
ATOM 673 N N . ASP A 1 89 ? 8.221 -6.826 -15.193 1.00 98.00 89 ASP A N 1
ATOM 674 C CA . ASP A 1 89 ? 8.928 -7.576 -14.146 1.00 98.00 89 ASP A CA 1
ATOM 675 C C . ASP A 1 89 ? 9.425 -6.660 -13.028 1.00 98.00 89 ASP A C 1
ATOM 677 O O . ASP A 1 89 ? 9.306 -6.996 -11.854 1.00 98.00 89 ASP A O 1
ATOM 681 N N . GLN A 1 90 ? 9.914 -5.465 -13.363 1.00 97.88 90 GLN A N 1
ATOM 682 C CA . GLN A 1 90 ? 10.291 -4.478 -12.349 1.00 97.88 90 GLN A CA 1
ATOM 683 C C . GLN A 1 90 ? 9.067 -4.012 -11.547 1.00 97.88 90 GLN A C 1
ATOM 685 O O . GLN A 1 90 ? 9.144 -3.910 -10.322 1.00 97.88 90 GLN A O 1
ATOM 690 N N . CYS A 1 91 ? 7.917 -3.807 -12.205 1.00 98.31 91 CYS A N 1
ATOM 691 C CA . CYS A 1 91 ? 6.653 -3.527 -11.516 1.00 98.31 91 CYS A CA 1
ATOM 692 C C . CYS A 1 91 ? 6.224 -4.690 -10.608 1.00 98.31 91 CYS A C 1
ATOM 694 O O . CYS A 1 91 ? 5.803 -4.468 -9.468 1.00 98.31 91 CYS A O 1
ATOM 696 N N . PHE A 1 92 ? 6.376 -5.931 -11.082 1.00 98.69 92 PHE A N 1
ATOM 697 C CA . PHE A 1 92 ? 6.091 -7.137 -10.308 1.00 98.69 92 PHE A CA 1
ATOM 698 C C . PHE A 1 92 ? 6.932 -7.197 -9.028 1.00 98.69 92 PHE A C 1
ATOM 700 O O . PHE A 1 92 ? 6.371 -7.338 -7.942 1.00 98.69 92 PHE A O 1
ATOM 707 N N . GLU A 1 93 ? 8.252 -7.037 -9.130 1.00 98.50 93 GLU A N 1
ATOM 708 C CA . GLU A 1 93 ? 9.158 -7.124 -7.978 1.00 98.50 93 GLU A CA 1
ATOM 709 C C . GLU A 1 93 ? 8.951 -5.985 -6.972 1.00 98.50 93 GLU A C 1
ATOM 711 O O . GLU A 1 93 ? 8.919 -6.225 -5.757 1.00 98.50 93 GLU A O 1
ATOM 716 N N . ALA A 1 94 ? 8.738 -4.758 -7.460 1.00 98.62 94 ALA A N 1
ATOM 717 C CA . ALA A 1 94 ? 8.400 -3.620 -6.610 1.00 98.62 94 ALA A CA 1
ATOM 718 C C . ALA A 1 94 ? 7.092 -3.881 -5.846 1.00 98.62 94 ALA A C 1
ATOM 720 O O . ALA A 1 94 ? 7.059 -3.780 -4.620 1.00 98.62 94 ALA A O 1
ATOM 721 N N . THR A 1 95 ? 6.040 -4.315 -6.547 1.00 98.81 95 THR A N 1
ATOM 722 C CA . THR A 1 95 ? 4.727 -4.571 -5.937 1.00 98.81 95 THR A CA 1
ATOM 723 C C . THR A 1 95 ? 4.775 -5.736 -4.945 1.00 98.81 95 THR A C 1
ATOM 725 O O . THR A 1 95 ? 4.208 -5.632 -3.858 1.00 98.81 95 THR A O 1
ATOM 728 N N . VAL A 1 96 ? 5.490 -6.826 -5.256 1.00 98.88 96 VAL A N 1
ATOM 729 C CA . VAL A 1 96 ? 5.666 -7.955 -4.324 1.00 98.88 96 VAL A CA 1
ATOM 730 C C . VAL A 1 96 ? 6.364 -7.503 -3.042 1.00 98.88 96 VAL A C 1
ATOM 732 O O . VAL A 1 96 ? 5.926 -7.861 -1.946 1.00 98.88 96 VAL A O 1
ATOM 735 N N . SER A 1 97 ? 7.436 -6.721 -3.169 1.00 98.75 97 SER A N 1
ATOM 736 C CA . SER A 1 97 ? 8.195 -6.211 -2.022 1.00 98.75 97 SER A CA 1
ATOM 737 C C . SER A 1 97 ? 7.342 -5.279 -1.161 1.00 98.75 97 SER A C 1
ATOM 739 O O . SER A 1 97 ? 7.292 -5.440 0.058 1.00 98.75 97 SER A O 1
ATOM 741 N N . THR A 1 98 ? 6.601 -4.366 -1.794 1.00 98.88 98 THR A N 1
ATOM 742 C CA . THR A 1 98 ? 5.687 -3.452 -1.106 1.00 98.88 98 THR A CA 1
ATOM 743 C C . THR A 1 98 ? 4.565 -4.192 -0.382 1.00 98.88 98 THR A C 1
ATOM 745 O O . THR A 1 98 ? 4.351 -3.946 0.802 1.00 98.88 98 THR A O 1
ATOM 748 N N . LEU A 1 99 ? 3.857 -5.114 -1.044 1.00 98.88 99 LEU A N 1
ATOM 749 C CA . LEU A 1 99 ? 2.718 -5.807 -0.433 1.00 98.88 99 LEU A CA 1
ATOM 750 C C . LEU A 1 99 ? 3.137 -6.707 0.732 1.00 98.88 99 LEU A C 1
ATOM 752 O O . LEU A 1 99 ? 2.431 -6.759 1.738 1.00 98.88 99 LEU A O 1
ATOM 756 N N . ARG A 1 100 ? 4.295 -7.373 0.639 1.00 98.88 100 ARG A N 1
ATOM 757 C CA . ARG A 1 100 ? 4.832 -8.167 1.756 1.00 98.88 100 ARG A CA 1
ATOM 758 C C . ARG A 1 100 ? 5.062 -7.314 2.997 1.00 98.88 100 ARG A C 1
ATOM 760 O O . ARG A 1 100 ? 4.628 -7.706 4.077 1.00 98.88 100 ARG A O 1
ATOM 767 N N . GLU A 1 101 ? 5.694 -6.154 2.840 1.00 98.94 101 GLU A N 1
ATOM 768 C CA . GLU A 1 101 ? 5.942 -5.258 3.970 1.00 98.94 101 GLU A CA 1
ATOM 769 C C . GLU A 1 101 ? 4.642 -4.640 4.499 1.00 98.94 101 GLU A C 1
ATOM 771 O O . GLU A 1 101 ? 4.442 -4.572 5.709 1.00 98.94 101 GLU A O 1
ATOM 776 N N . VAL A 1 102 ? 3.707 -4.264 3.618 1.00 98.94 102 VAL A N 1
ATOM 777 C CA . VAL A 1 102 ? 2.381 -3.769 4.022 1.00 98.94 102 VAL A CA 1
ATOM 778 C C . VAL A 1 102 ? 1.667 -4.790 4.904 1.00 98.94 102 VAL A C 1
ATOM 780 O O . VAL A 1 102 ? 1.251 -4.440 6.006 1.00 98.94 102 VAL A O 1
ATOM 783 N N . TYR A 1 103 ? 1.559 -6.053 4.486 1.00 98.88 103 TYR A N 1
ATOM 784 C 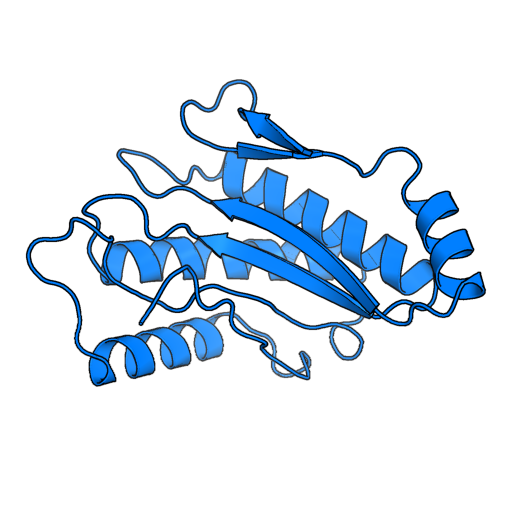CA . TYR A 1 103 ? 0.886 -7.065 5.306 1.00 98.88 103 TYR A CA 1
ATOM 785 C C . TYR A 1 103 ? 1.650 -7.421 6.581 1.00 98.88 103 TYR A C 1
ATOM 787 O O . TYR A 1 103 ? 1.017 -7.680 7.605 1.00 98.88 103 TYR A O 1
ATOM 795 N N . TYR A 1 104 ? 2.984 -7.372 6.560 1.00 98.88 104 TYR A N 1
ATOM 796 C CA . TYR A 1 104 ? 3.786 -7.507 7.773 1.00 98.88 104 TYR A CA 1
ATOM 797 C C . TYR A 1 104 ? 3.462 -6.398 8.790 1.00 98.88 104 TYR A C 1
ATOM 799 O O . TYR A 1 104 ? 3.141 -6.695 9.942 1.00 98.88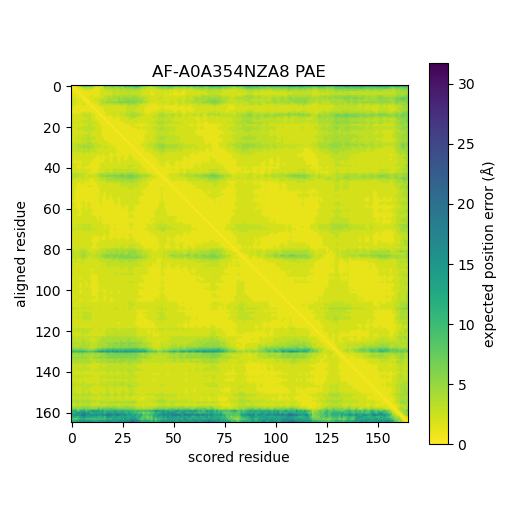 104 TYR A O 1
ATOM 807 N N . GLN A 1 105 ? 3.444 -5.133 8.361 1.00 98.94 105 GLN A N 1
ATOM 808 C CA . GLN A 1 105 ? 3.122 -3.988 9.221 1.00 98.94 105 GLN A CA 1
ATOM 809 C C . GLN A 1 105 ? 1.662 -3.992 9.692 1.00 98.94 105 GLN A C 1
ATOM 811 O O . GLN A 1 105 ? 1.397 -3.681 10.853 1.00 98.94 105 GLN A O 1
ATOM 816 N N . LEU A 1 106 ? 0.713 -4.388 8.834 1.00 98.88 106 LEU A N 1
ATOM 817 C CA . LEU A 1 106 ? -0.692 -4.566 9.220 1.00 98.88 106 LEU A CA 1
ATOM 818 C C . LEU A 1 106 ? -0.825 -5.606 10.342 1.00 98.88 106 LEU A C 1
ATOM 820 O O . LEU A 1 106 ? -1.520 -5.358 11.328 1.00 98.88 106 LEU A O 1
ATOM 824 N N . GLY A 1 107 ? -0.112 -6.731 10.228 1.00 98.75 107 GLY A N 1
ATOM 825 C CA . GLY A 1 107 ? -0.067 -7.766 11.261 1.00 98.75 107 GLY A CA 1
ATOM 826 C C . GLY A 1 107 ? 0.569 -7.280 12.566 1.00 98.75 107 GLY A C 1
ATOM 827 O O . GLY A 1 107 ? -0.013 -7.471 13.632 1.00 98.75 107 GLY A O 1
ATOM 828 N N . LEU A 1 108 ? 1.719 -6.595 12.497 1.00 98.75 108 LEU A N 1
ATOM 829 C CA . LEU A 1 108 ? 2.394 -6.030 13.676 1.00 98.75 108 LEU A CA 1
ATOM 830 C C . LEU A 1 108 ? 1.510 -5.063 14.468 1.00 98.75 108 LEU A C 1
ATOM 832 O O . LEU A 1 108 ? 1.628 -4.972 15.688 1.00 98.75 108 LEU A O 1
ATOM 836 N N . GLN A 1 109 ? 0.641 -4.331 13.776 1.00 98.75 109 GLN A N 1
ATOM 837 C CA . GLN A 1 109 ? -0.231 -3.326 14.379 1.00 98.75 109 GLN A CA 1
ATOM 838 C C . GLN A 1 109 ? -1.635 -3.858 14.698 1.00 98.75 109 GLN A C 1
ATOM 840 O O . GLN A 1 109 ? -2.496 -3.084 15.112 1.00 98.75 109 GLN A O 1
ATOM 845 N N . GLY A 1 110 ? -1.859 -5.169 14.548 1.00 98.56 110 GLY A N 1
ATOM 846 C CA . GLY A 1 110 ? -3.093 -5.838 14.959 1.00 98.56 110 GLY A CA 1
ATOM 847 C C . GLY A 1 110 ? -4.310 -5.513 14.093 1.00 98.56 110 GLY A C 1
ATOM 848 O O . GLY A 1 110 ? -5.430 -5.548 14.596 1.00 98.56 110 GLY A O 1
ATOM 849 N N . VAL A 1 111 ? -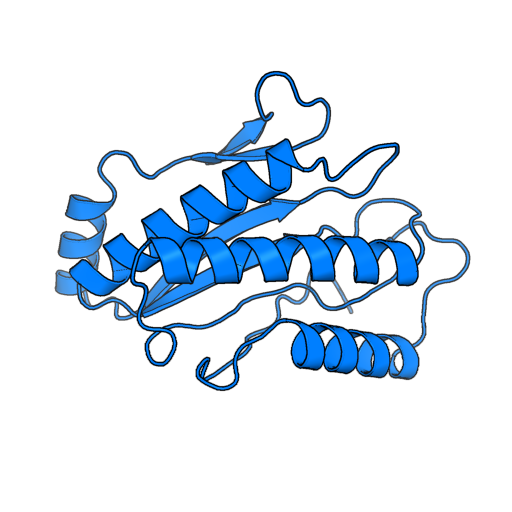4.113 -5.180 12.814 1.00 98.88 111 VAL A N 1
ATOM 850 C CA . VAL A 1 111 ? -5.222 -4.879 11.897 1.00 98.88 111 VAL A CA 1
ATOM 851 C C . VAL A 1 111 ? -6.015 -6.148 11.581 1.00 98.88 111 VAL A C 1
ATOM 853 O O . VAL A 1 111 ? -5.455 -7.164 11.168 1.00 98.88 111 VAL A O 1
ATOM 856 N N . TYR A 1 112 ? -7.338 -6.070 11.724 1.00 98.81 112 TYR A N 1
ATOM 857 C CA . TYR A 1 112 ? -8.267 -7.147 11.388 1.00 98.81 112 TYR A CA 1
ATOM 858 C C . TYR A 1 112 ? -8.491 -7.211 9.870 1.00 98.81 112 TYR A C 1
ATOM 860 O O . TYR A 1 112 ? -9.169 -6.352 9.302 1.00 98.81 112 TYR A O 1
ATOM 868 N N . LEU A 1 113 ? -7.896 -8.191 9.186 1.00 98.81 113 LEU A N 1
ATOM 869 C CA . LEU A 1 113 ? -7.828 -8.201 7.718 1.00 98.81 113 LEU A CA 1
ATOM 870 C C . LEU A 1 113 ? -9.192 -8.397 7.045 1.00 98.81 113 LEU A C 1
ATOM 872 O O . LEU A 1 113 ? -9.456 -7.760 6.025 1.00 98.81 113 LEU A O 1
ATOM 876 N N . GLU A 1 114 ? -10.075 -9.198 7.639 1.00 98.75 114 GLU A N 1
ATOM 877 C CA . GLU A 1 114 ? -11.444 -9.436 7.167 1.00 98.75 114 GLU A CA 1
ATOM 878 C C . GLU A 1 114 ? -12.296 -8.155 7.183 1.00 98.75 114 GLU A C 1
ATOM 880 O O . GLU A 1 114 ? -13.288 -8.051 6.466 1.00 98.75 114 GLU A O 1
ATOM 885 N N . GLY A 1 115 ? -11.894 -7.160 7.981 1.00 98.69 115 GLY A N 1
ATOM 886 C CA . GLY A 1 115 ? -12.489 -5.828 8.040 1.00 98.69 115 GLY A CA 1
ATOM 887 C C . GLY A 1 115 ? -11.701 -4.768 7.272 1.00 98.69 115 GLY A C 1
ATOM 888 O O . GLY A 1 115 ? -11.741 -3.609 7.675 1.00 98.69 115 GLY A O 1
ATOM 889 N N . SER A 1 116 ? -10.948 -5.136 6.231 1.00 98.88 116 SER A N 1
ATOM 890 C CA . SER A 1 116 ? -10.137 -4.223 5.408 1.00 98.88 116 SER A CA 1
ATOM 891 C C . SER A 1 116 ? -10.320 -4.483 3.910 1.00 98.88 116 SER A C 1
ATOM 893 O O . SER A 1 116 ? -10.861 -5.510 3.509 1.00 98.88 116 SER A O 1
ATOM 895 N N . LEU A 1 117 ? -9.866 -3.560 3.062 1.00 98.81 117 LEU A N 1
ATOM 896 C CA . LEU A 1 117 ? -9.785 -3.758 1.612 1.00 98.81 117 LEU A CA 1
ATOM 897 C C . LEU A 1 117 ? -8.408 -3.335 1.100 1.00 98.81 117 LEU A C 1
ATOM 899 O O . LEU A 1 117 ? -7.829 -2.363 1.589 1.00 98.81 117 LEU A O 1
ATOM 903 N N . LEU A 1 118 ? -7.911 -4.020 0.071 1.00 98.81 118 LEU A N 1
ATOM 904 C CA . LEU A 1 118 ? -6.697 -3.618 -0.642 1.00 98.81 118 LEU A CA 1
ATOM 905 C C . LEU A 1 118 ? -7.068 -2.838 -1.908 1.00 98.81 118 LEU A C 1
ATOM 907 O O . LEU A 1 118 ? -7.900 -3.291 -2.691 1.00 98.81 118 LEU A O 1
ATOM 911 N N . LYS A 1 119 ? -6.408 -1.706 -2.156 1.00 98.56 119 LYS A N 1
ATOM 912 C CA . LYS A 1 119 ? -6.503 -0.943 -3.409 1.00 98.56 119 LYS A CA 1
ATOM 913 C C . LYS A 1 119 ? -5.125 -0.823 -4.064 1.00 98.56 119 LYS A C 1
ATOM 915 O O . LYS A 1 119 ? -4.438 0.167 -3.847 1.00 98.56 119 LYS A O 1
ATOM 920 N N . PRO A 1 120 ? -4.684 -1.832 -4.826 1.00 97.12 120 PRO A N 1
ATOM 921 C CA . PRO A 1 120 ? -3.360 -1.846 -5.426 1.00 97.12 120 PRO A CA 1
ATOM 922 C C . PRO A 1 120 ? -3.399 -1.324 -6.870 1.00 97.12 120 PRO A C 1
ATOM 924 O O . PRO A 1 120 ? -4.468 -1.181 -7.478 1.00 97.12 120 PRO A O 1
ATOM 927 N N . ASN A 1 121 ? -2.217 -1.109 -7.442 1.00 97.38 121 ASN A N 1
ATOM 928 C CA . ASN A 1 121 ? -2.019 -1.082 -8.889 1.00 97.38 121 ASN A CA 1
ATOM 929 C C . ASN A 1 121 ? -2.149 -2.496 -9.490 1.00 97.38 121 ASN A C 1
ATOM 931 O O . ASN A 1 121 ? -1.960 -3.508 -8.813 1.00 97.38 121 ASN A O 1
ATOM 935 N N . MET A 1 122 ? -2.448 -2.565 -10.788 1.00 97.50 122 MET A N 1
ATOM 936 C CA . MET A 1 122 ? -2.158 -3.765 -11.580 1.00 97.50 122 MET A CA 1
ATOM 937 C C . MET A 1 122 ? -0.651 -3.856 -11.846 1.00 97.50 122 MET A C 1
ATOM 939 O O . MET A 1 122 ? 0.062 -2.853 -11.766 1.00 97.50 122 MET A O 1
ATOM 943 N N . ILE A 1 123 ? -0.173 -5.047 -12.199 1.00 97.88 123 ILE A N 1
ATOM 944 C CA . ILE A 1 123 ? 1.211 -5.245 -12.628 1.00 97.88 123 ILE A CA 1
ATOM 945 C C . ILE A 1 123 ? 1.311 -4.918 -14.115 1.00 97.88 123 ILE A C 1
ATOM 947 O O . ILE A 1 123 ? 0.854 -5.690 -14.954 1.00 97.88 123 ILE A O 1
ATOM 951 N N . ILE A 1 124 ? 1.882 -3.758 -14.437 1.00 96.75 124 ILE A N 1
ATOM 952 C CA . ILE A 1 124 ? 1.967 -3.226 -15.802 1.00 96.75 124 ILE A CA 1
ATOM 953 C C . ILE A 1 124 ? 3.382 -2.730 -16.108 1.00 96.75 124 ILE A C 1
ATOM 955 O O . ILE A 1 124 ? 4.119 -2.350 -15.204 1.00 96.75 124 ILE A O 1
ATOM 959 N N . SER A 1 125 ? 3.768 -2.721 -17.387 1.00 96.88 125 SER A N 1
ATOM 960 C CA . SER A 1 125 ? 4.974 -2.000 -17.814 1.00 96.88 125 SER A CA 1
ATOM 961 C C . SER A 1 125 ? 4.795 -0.493 -17.622 1.00 96.88 125 SER A C 1
ATOM 963 O O . SER A 1 125 ? 3.677 0.025 -17.734 1.00 96.88 125 SER A O 1
ATOM 965 N N . GLY A 1 126 ? 5.910 0.213 -17.440 1.00 96.00 126 GLY A N 1
ATOM 966 C CA . GLY A 1 126 ? 5.932 1.665 -17.351 1.00 96.00 126 GLY A CA 1
ATOM 967 C C . GLY A 1 126 ? 5.327 2.335 -18.587 1.00 96.00 126 GLY A C 1
ATOM 968 O O . GLY A 1 126 ? 5.359 1.806 -19.704 1.00 96.00 126 GLY A O 1
ATOM 969 N N . LYS A 1 127 ? 4.772 3.532 -18.400 1.00 93.88 127 LYS A N 1
ATOM 970 C CA . LYS A 1 127 ? 4.091 4.311 -19.445 1.00 93.88 127 LYS A CA 1
ATOM 971 C C . LYS A 1 127 ? 4.971 4.580 -20.670 1.00 93.88 127 LYS A C 1
ATOM 973 O O . LYS A 1 127 ? 4.449 4.697 -21.778 1.00 93.88 127 LYS A O 1
ATOM 978 N N . HIS A 1 128 ? 6.281 4.685 -20.463 1.00 93.50 128 HIS A N 1
ATOM 979 C CA . HIS A 1 128 ? 7.282 4.970 -21.489 1.00 93.50 128 HIS A CA 1
ATOM 980 C C . HIS A 1 128 ? 8.094 3.733 -21.898 1.00 93.50 128 HIS A C 1
ATOM 982 O O . HIS A 1 128 ? 9.049 3.861 -22.661 1.00 93.50 128 HIS A O 1
ATOM 988 N N . ALA A 1 129 ? 7.728 2.538 -21.421 1.00 93.75 129 ALA A N 1
ATOM 989 C CA . ALA A 1 129 ? 8.412 1.304 -21.783 1.00 93.75 129 ALA A CA 1
ATOM 990 C C . ALA A 1 129 ? 8.238 1.005 -23.280 1.00 93.75 129 ALA A C 1
ATOM 992 O O . ALA A 1 129 ? 7.125 1.048 -23.809 1.00 93.75 129 ALA A O 1
ATOM 993 N N . ALA A 1 130 ? 9.330 0.649 -23.961 1.00 91.56 130 ALA A N 1
ATOM 994 C CA . ALA A 1 130 ? 9.300 0.314 -25.387 1.00 91.56 130 ALA A CA 1
ATOM 995 C C . ALA A 1 130 ? 8.452 -0.941 -25.684 1.00 91.56 130 ALA A C 1
ATOM 997 O O . ALA A 1 130 ? 7.781 -1.005 -26.711 1.00 91.56 130 ALA A O 1
ATOM 998 N N . ASN A 1 131 ? 8.442 -1.905 -24.757 1.00 89.25 131 ASN A N 1
ATOM 999 C CA . ASN A 1 131 ? 7.707 -3.167 -24.861 1.00 89.25 131 ASN A CA 1
ATOM 1000 C C . ASN A 1 131 ? 6.640 -3.231 -23.762 1.00 89.25 131 ASN A C 1
ATOM 1002 O O . ASN A 1 131 ? 6.866 -3.772 -22.675 1.00 89.25 131 ASN A O 1
ATOM 1006 N N . ARG A 1 132 ? 5.480 -2.620 -24.013 1.00 93.56 132 ARG A N 1
ATOM 1007 C CA . ARG A 1 132 ? 4.356 -2.661 -23.071 1.00 93.56 132 ARG A CA 1
ATOM 1008 C C . ARG A 1 132 ? 3.689 -4.034 -23.103 1.00 93.56 132 ARG A C 1
ATOM 1010 O O . ARG A 1 132 ? 3.359 -4.527 -24.178 1.00 93.56 132 ARG A O 1
ATOM 1017 N N . ALA A 1 133 ? 3.479 -4.610 -21.923 1.00 94.62 133 ALA A N 1
ATOM 1018 C CA . ALA A 1 133 ? 2.811 -5.894 -21.764 1.00 94.62 133 ALA A CA 1
ATOM 1019 C C . ALA A 1 133 ? 1.370 -5.863 -22.299 1.00 94.62 133 ALA A C 1
ATOM 1021 O O . ALA A 1 133 ? 0.666 -4.854 -22.186 1.00 94.62 133 ALA A O 1
ATOM 1022 N N . HIS A 1 134 ? 0.929 -6.991 -22.856 1.00 95.25 134 HIS A N 1
ATOM 1023 C CA . HIS A 1 134 ? -0.458 -7.196 -23.270 1.00 95.25 134 HIS A CA 1
ATOM 1024 C C . HIS A 1 134 ? -1.349 -7.554 -22.071 1.00 95.25 134 HIS A C 1
ATOM 1026 O O . HIS A 1 134 ? -0.861 -7.947 -21.012 1.00 95.25 134 HIS A O 1
ATOM 1032 N N . ALA A 1 135 ? -2.669 -7.444 -22.244 1.00 96.19 135 ALA A N 1
ATOM 1033 C CA . ALA A 1 135 ? -3.642 -7.660 -21.171 1.00 96.19 135 ALA A CA 1
ATOM 1034 C C . ALA A 1 135 ? -3.521 -9.040 -20.494 1.00 96.19 135 ALA A C 1
ATOM 1036 O O . ALA A 1 135 ? -3.646 -9.123 -19.274 1.00 96.19 135 ALA A O 1
ATOM 1037 N N . ASP A 1 136 ? -3.225 -10.094 -21.260 1.00 97.62 136 ASP A N 1
ATOM 1038 C CA . ASP A 1 136 ? -3.079 -11.454 -20.723 1.00 97.62 136 ASP A CA 1
ATOM 1039 C C . ASP A 1 136 ? -1.887 -11.562 -19.761 1.00 97.62 136 ASP A C 1
ATOM 1041 O O . ASP A 1 136 ? -2.011 -12.113 -18.668 1.00 97.62 136 ASP A O 1
ATOM 1045 N N . GLU A 1 137 ? -0.753 -10.955 -20.118 1.00 97.56 137 GLU A N 1
ATOM 1046 C CA . GLU A 1 137 ? 0.443 -10.929 -19.272 1.00 97.56 137 GLU A CA 1
ATOM 1047 C C . GLU A 1 137 ? 0.227 -10.070 -18.016 1.00 97.56 137 GLU A C 1
ATOM 1049 O O . GLU A 1 137 ? 0.619 -10.461 -16.913 1.00 97.56 137 GLU A O 1
ATOM 1054 N N . VAL A 1 138 ? -0.449 -8.923 -18.161 1.00 97.75 138 VAL A N 1
ATOM 1055 C CA . VAL A 1 138 ? -0.857 -8.070 -17.032 1.00 97.75 138 VAL A CA 1
ATOM 1056 C C . VAL A 1 138 ? -1.730 -8.858 -16.058 1.00 97.75 138 VAL A C 1
ATOM 1058 O O . VAL A 1 138 ? -1.485 -8.827 -14.849 1.00 97.75 138 VAL A O 1
ATOM 1061 N N . ALA A 1 139 ? -2.724 -9.592 -16.561 1.00 97.94 139 ALA A N 1
ATOM 1062 C CA . ALA A 1 139 ? -3.610 -10.405 -15.739 1.00 97.94 139 ALA A CA 1
ATOM 1063 C C . ALA A 1 139 ? -2.844 -11.525 -15.019 1.00 97.94 139 ALA A C 1
ATOM 1065 O O . ALA A 1 139 ? -2.956 -11.652 -13.796 1.00 97.94 139 ALA A O 1
ATOM 1066 N N . GLU A 1 140 ? -2.021 -12.290 -15.742 1.00 98.56 140 GLU A N 1
ATOM 1067 C CA . GLU A 1 140 ? -1.236 -13.395 -15.183 1.00 98.56 140 GLU A CA 1
ATOM 1068 C C . GLU A 1 140 ? -0.301 -12.917 -14.066 1.00 98.56 140 GLU A C 1
ATOM 1070 O O . GLU A 1 140 ? -0.308 -13.467 -12.956 1.00 98.56 140 GLU A O 1
ATOM 1075 N N . LYS A 1 141 ? 0.474 -11.855 -14.316 1.00 98.56 141 LYS A N 1
ATOM 1076 C CA . LYS A 1 141 ? 1.411 -11.312 -13.326 1.00 98.56 141 LYS A CA 1
ATOM 1077 C C . LYS A 1 141 ? 0.691 -10.682 -12.141 1.00 98.56 141 LYS A C 1
ATOM 1079 O O . LYS A 1 141 ? 1.139 -10.859 -11.009 1.00 98.56 141 LYS A O 1
ATOM 1084 N N . THR A 1 142 ? -0.443 -10.019 -12.361 1.00 98.50 142 THR A N 1
ATOM 1085 C CA . THR A 1 142 ? -1.251 -9.442 -11.274 1.00 98.50 142 THR A CA 1
ATOM 1086 C C . THR A 1 142 ? -1.808 -10.526 -10.354 1.00 98.50 142 THR A C 1
ATOM 1088 O O . THR A 1 142 ? -1.597 -10.470 -9.141 1.00 98.50 142 THR A O 1
ATOM 1091 N N . ILE A 1 143 ? -2.433 -11.567 -10.911 1.00 98.19 143 ILE A N 1
ATOM 1092 C CA . ILE A 1 143 ? -2.967 -12.692 -10.126 1.00 98.19 143 ILE A CA 1
ATOM 1093 C C . ILE A 1 143 ? -1.838 -13.418 -9.388 1.00 98.19 143 ILE A C 1
ATOM 1095 O O . ILE A 1 143 ? -1.978 -13.755 -8.209 1.00 98.19 143 ILE A O 1
ATOM 1099 N N . THR A 1 144 ? -0.695 -13.616 -10.048 1.00 98.75 144 THR A N 1
ATOM 1100 C CA . THR A 1 144 ? 0.480 -14.255 -9.443 1.00 98.75 144 THR A CA 1
ATOM 1101 C C . THR A 1 144 ? 1.043 -13.432 -8.284 1.00 98.75 144 THR A C 1
ATOM 1103 O O . THR A 1 144 ? 1.360 -13.993 -7.235 1.00 98.75 144 THR A O 1
ATOM 1106 N N . CYS A 1 145 ? 1.151 -12.109 -8.438 1.00 98.75 145 CYS A N 1
ATOM 1107 C CA . CYS A 1 145 ? 1.619 -11.202 -7.391 1.00 98.75 145 CYS A CA 1
ATOM 1108 C C . CYS A 1 145 ? 0.723 -11.304 -6.151 1.00 98.75 145 CYS A C 1
ATOM 1110 O O . CYS A 1 145 ? 1.213 -11.531 -5.041 1.00 98.75 145 CYS A O 1
ATOM 1112 N N . PHE A 1 146 ? -0.596 -11.232 -6.341 1.00 98.12 146 PHE A N 1
ATOM 1113 C CA . PHE A 1 146 ? -1.545 -11.266 -5.230 1.00 98.12 146 PHE A CA 1
ATOM 1114 C C . PHE A 1 146 ? -1.595 -12.631 -4.561 1.00 98.12 146 PHE A C 1
ATOM 1116 O O . PHE A 1 146 ? -1.526 -12.701 -3.339 1.00 98.12 146 PHE A O 1
ATOM 1123 N N . SER A 1 147 ? -1.573 -13.716 -5.335 1.00 98.12 147 SER A N 1
ATOM 1124 C CA . SER A 1 147 ? -1.515 -15.077 -4.783 1.00 98.12 147 SER A CA 1
ATOM 1125 C C . SER A 1 147 ? -0.269 -15.319 -3.919 1.00 98.12 147 SER A C 1
ATOM 1127 O O . SER A 1 147 ? -0.275 -16.189 -3.053 1.00 98.12 147 SER A O 1
ATOM 1129 N N . ARG A 1 148 ? 0.812 -14.555 -4.138 1.00 98.50 148 ARG A N 1
ATOM 1130 C CA . ARG A 1 148 ? 2.059 -14.640 -3.358 1.00 98.50 148 ARG A CA 1
ATOM 1131 C C . ARG A 1 148 ? 2.108 -13.721 -2.138 1.00 98.50 148 ARG A C 1
ATOM 1133 O O . ARG A 1 148 ? 3.028 -13.877 -1.333 1.00 98.50 148 ARG A O 1
ATOM 1140 N N . THR A 1 149 ? 1.224 -12.730 -2.037 1.00 98.69 149 THR A N 1
ATOM 1141 C CA . THR A 1 149 ? 1.397 -11.616 -1.086 1.00 98.69 149 THR A CA 1
ATOM 1142 C C . THR A 1 149 ? 0.151 -11.237 -0.300 1.00 98.69 149 THR A C 1
ATOM 1144 O O . THR A 1 149 ? 0.300 -10.766 0.821 1.00 98.69 149 THR A O 1
ATOM 1147 N N . VAL A 1 150 ? -1.052 -11.458 -0.833 1.00 98.56 150 VAL A N 1
ATOM 1148 C CA . VAL A 1 150 ? -2.321 -11.080 -0.201 1.00 98.56 150 VAL A CA 1
ATOM 1149 C C . VAL A 1 150 ? -2.852 -12.255 0.626 1.00 98.56 150 VAL A C 1
ATOM 1151 O O . VAL A 1 150 ? -3.164 -13.302 0.054 1.00 98.56 150 VAL A O 1
ATOM 1154 N N . PRO A 1 151 ? -2.985 -12.124 1.960 1.00 98.50 151 PRO A N 1
ATOM 1155 C CA . PRO A 1 151 ? -3.616 -13.148 2.783 1.00 98.50 151 PRO A CA 1
ATOM 1156 C C . PRO A 1 151 ? -5.073 -13.382 2.371 1.00 98.50 151 PRO A C 1
ATOM 1158 O O . PRO A 1 151 ? -5.815 -12.432 2.129 1.00 98.50 151 PRO A O 1
ATOM 1161 N N . SER A 1 152 ? -5.519 -14.640 2.386 1.00 98.00 152 SER A N 1
ATOM 1162 C CA . SER A 1 152 ? -6.892 -15.022 2.013 1.00 98.00 152 SER A CA 1
ATOM 1163 C C . SER A 1 152 ? -7.981 -14.456 2.931 1.00 98.00 152 SER A C 1
ATOM 1165 O O . SER A 1 152 ? -9.154 -14.510 2.579 1.00 98.00 152 SER A O 1
ATOM 1167 N N . ALA A 1 153 ? -7.608 -13.932 4.102 1.00 98.44 153 ALA A N 1
ATOM 1168 C CA . ALA A 1 153 ? -8.514 -13.231 5.010 1.00 98.44 153 ALA A CA 1
ATOM 1169 C C . ALA A 1 153 ? -8.988 -11.877 4.453 1.00 98.44 153 ALA A C 1
ATOM 1171 O O . ALA A 1 153 ? -10.028 -11.378 4.865 1.00 98.44 153 ALA A O 1
ATOM 1172 N N . VAL A 1 154 ? -8.249 -11.269 3.517 1.00 98.69 154 VAL A N 1
ATOM 1173 C CA . VAL A 1 154 ? -8.640 -9.990 2.915 1.00 98.69 154 VAL A CA 1
ATOM 1174 C C . VAL A 1 154 ? -9.834 -10.229 1.978 1.00 98.69 154 VAL A C 1
ATOM 1176 O O . VAL A 1 154 ? -9.695 -10.959 0.996 1.00 98.69 154 VAL A O 1
ATOM 1179 N N . PRO A 1 155 ? -11.005 -9.616 2.228 1.00 97.94 155 PRO A N 1
ATOM 1180 C CA . PRO A 1 155 ? -12.251 -9.956 1.541 1.00 97.94 155 PRO A CA 1
ATOM 1181 C C . PRO A 1 155 ? -12.345 -9.380 0.125 1.00 97.94 155 PRO A C 1
ATOM 1183 O O . PRO A 1 155 ? -13.211 -9.790 -0.648 1.00 97.94 155 PRO A O 1
ATOM 1186 N N . GLY A 1 156 ? -11.498 -8.408 -0.227 1.00 97.19 156 GLY A N 1
ATOM 1187 C CA . GLY A 1 156 ? -11.588 -7.750 -1.521 1.00 97.19 156 GLY A CA 1
ATOM 1188 C C . GLY A 1 156 ? -10.351 -6.959 -1.926 1.00 97.19 156 GLY A C 1
ATOM 1189 O O . GLY A 1 156 ? -9.680 -6.321 -1.111 1.00 97.19 156 GLY A O 1
ATOM 1190 N N . VAL A 1 157 ? -10.111 -6.976 -3.237 1.00 97.88 157 VAL A N 1
ATOM 1191 C CA . VAL A 1 157 ? -9.129 -6.151 -3.938 1.00 97.88 157 VAL A CA 1
ATOM 1192 C C . VAL A 1 157 ? -9.888 -5.227 -4.890 1.00 97.88 157 VAL A C 1
ATOM 1194 O O . VAL A 1 157 ? -10.607 -5.696 -5.771 1.00 97.88 157 VAL A O 1
ATOM 1197 N N . VAL A 1 158 ? -9.752 -3.914 -4.709 1.00 95.75 158 VAL A N 1
ATOM 1198 C CA . VAL A 1 158 ? -10.453 -2.880 -5.485 1.00 95.75 158 VAL A CA 1
ATOM 1199 C C . VAL A 1 158 ? -9.449 -2.058 -6.289 1.00 95.75 158 VAL A C 1
ATOM 1201 O O . VAL A 1 158 ? -8.868 -1.106 -5.785 1.00 95.75 158 VAL A O 1
ATOM 1204 N N . PHE A 1 159 ? -9.207 -2.435 -7.545 1.00 86.56 159 PHE A N 1
ATOM 1205 C CA . PHE A 1 159 ? -8.166 -1.813 -8.372 1.00 86.56 159 PHE A CA 1
ATOM 1206 C C . PHE A 1 159 ? -8.351 -0.303 -8.574 1.00 86.56 159 PHE A C 1
ATOM 1208 O O . PHE A 1 159 ? -9.462 0.199 -8.758 1.00 86.56 159 PHE A O 1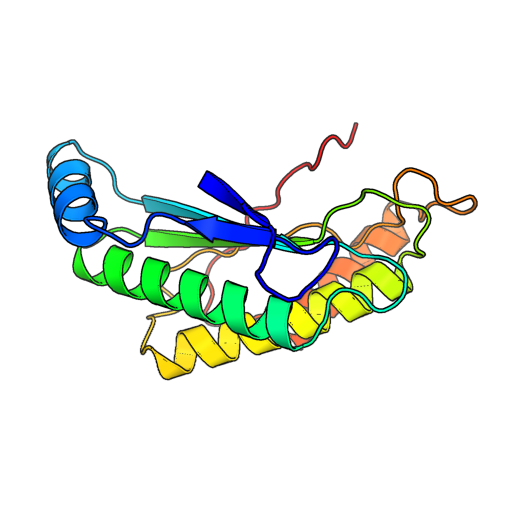
ATOM 1215 N N . LEU A 1 160 ? -7.229 0.416 -8.621 1.00 84.38 160 LEU A N 1
ATOM 1216 C CA . LEU A 1 160 ? -7.156 1.745 -9.228 1.00 84.38 160 LEU A CA 1
ATOM 1217 C C . LEU A 1 160 ? -6.902 1.623 -10.739 1.00 84.38 160 LEU A C 1
ATOM 1219 O O . LEU A 1 160 ? -6.144 0.761 -11.177 1.00 84.38 160 LEU A O 1
ATOM 1223 N N . SER A 1 161 ? -7.521 2.494 -11.542 1.00 76.62 161 SER A N 1
ATOM 1224 C CA . SER A 1 161 ? -7.344 2.483 -13.003 1.00 76.62 161 SER A CA 1
ATOM 1225 C C . SER A 1 161 ? -6.038 3.134 -13.459 1.00 76.62 161 SER A C 1
ATOM 1227 O O . SER A 1 161 ? -5.605 2.891 -14.578 1.00 76.62 161 SER A O 1
ATOM 1229 N N . GLY A 1 162 ? -5.401 3.969 -12.630 1.00 64.38 162 GLY A N 1
ATOM 1230 C CA . GLY A 1 162 ? -4.070 4.530 -12.901 1.00 64.38 162 GLY A CA 1
ATOM 1231 C C . GLY A 1 162 ? -3.945 5.349 -14.196 1.00 64.38 162 GLY A C 1
ATOM 1232 O O . GLY A 1 162 ? -2.836 5.587 -14.647 1.00 64.38 162 GLY A O 1
ATOM 1233 N N . GLY A 1 163 ? -5.054 5.767 -14.822 1.00 70.75 163 GLY A N 1
ATOM 1234 C CA . GLY A 1 163 ? -5.041 6.440 -16.131 1.00 70.75 163 GLY A CA 1
ATOM 1235 C C . GLY A 1 163 ? -5.018 5.503 -17.348 1.00 70.75 163 GLY A C 1
ATOM 1236 O O . GLY A 1 163 ? -4.721 5.958 -18.451 1.00 70.75 163 GLY A O 1
ATOM 1237 N N . GLN A 1 164 ? -5.324 4.217 -17.162 1.00 70.19 164 GLN A N 1
ATOM 1238 C CA . GLN A 1 164 ? -5.506 3.242 -18.242 1.00 70.19 164 GLN A CA 1
ATOM 1239 C C . GLN A 1 164 ? -6.810 3.502 -19.025 1.00 70.19 164 GLN A C 1
ATOM 1241 O O . GLN A 1 164 ? -7.807 3.938 -18.442 1.00 70.19 164 GLN A O 1
ATOM 1246 N N . SER A 1 165 ? -6.788 3.222 -20.334 1.00 62.94 165 SER A N 1
ATOM 1247 C CA . SER A 1 165 ? -7.910 3.326 -21.284 1.00 62.94 165 SER A CA 1
ATOM 1248 C C . SER A 1 165 ? -8.067 2.046 -22.085 1.00 62.94 165 SER A C 1
ATOM 1250 O O . SER A 1 165 ? -6.998 1.542 -22.507 1.00 62.94 165 SER A O 1
#

Secondary structure (DSSP, 8-state):
-EEEPTT-TT-EEE---TTHHHHHHHHHHTT--EEEEEEEE--BTTBS-HHHHHHHHHHHHHHHHHHHHTT-EEEEEEEE---SS--HHHHHHHHHHHHHHHHHHHHHTT--GGG-EE-PPP----TT-SSPPPHHHHHHHHHHHHHHHS-TT---B----TT--

Nearest PDB structures (foldseek):
  1ewd-assembly1_D  TM=9.896E-01  e=5.514E-20  Oryctolagus cuniculus
  1ado-assembly1_D  TM=9.887E-01  e=8.376E-20  Oryctolagus cuniculus
  3dfo-assembly1_C  TM=9.906E-01  e=1.129E-19  Oryctolagus cuniculus
  2quu-assembly1_A  TM=9.911E-01  e=1.821E-19  Oryctolagus cuniculus
  8ew2-assembly1_B  TM=9.912E-01  e=3.513E-19  Oryctolagus cuniculus